Protein AF-A0A355EWR1-F1 (afdb_monomer_lite)

Sequence (100 aa):
MIRRSWWISSAGIRRPSPGSRNRGDQERAVKLLGHFLRIEVVSTDFEWAIRQALALRLSHNVDMMDCLIAASAHRLALPLFTRNLKHFQPMLGRLAHKPY

pLDDT: mean 76.36, std 18.92, range [32.56, 93.88]

Foldseek 3Di:
DDPQDADEDADDDDDDDPDDDDPPVVVVVVVVCVSHDYDYQDPQLLVQLVVCCVVPCVPQVADSVNSSRLSVCQVVVAADADPCCSRNCVRNPPSDDHPD

Structure (mmCIF, N/CA/C/O backbone):
data_AF-A0A355EWR1-F1
#
_entry.id   AF-A0A355EWR1-F1
#
loop_
_atom_site.group_PDB
_atom_site.id
_atom_site.type_symbol
_atom_site.label_atom_id
_atom_site.label_alt_id
_atom_site.label_comp_id
_atom_site.label_asym_id
_atom_site.label_entity_id
_atom_site.label_seq_id
_atom_site.pdbx_PDB_ins_code
_atom_site.Cartn_x
_atom_site.Cartn_y
_atom_site.Cartn_z
_atom_site.occupancy
_atom_site.B_iso_or_equiv
_atom_site.auth_seq_id
_atom_site.auth_comp_id
_atom_site.auth_asym_id
_atom_site.auth_atom_id
_atom_site.pdbx_PDB_model_num
ATOM 1 N N . MET A 1 1 ? -22.064 -12.273 2.646 1.00 33.53 1 MET A N 1
ATOM 2 C CA . MET A 1 1 ? -20.623 -12.200 2.308 1.00 33.53 1 MET A CA 1
ATOM 3 C C . MET A 1 1 ? -20.221 -10.725 2.266 1.00 33.53 1 MET A C 1
ATOM 5 O O . MET A 1 1 ? -20.501 -10.048 1.288 1.00 33.53 1 MET A O 1
ATOM 9 N N . ILE A 1 2 ? -19.711 -10.174 3.373 1.00 32.56 2 ILE A N 1
ATOM 10 C CA . ILE A 1 2 ? -19.495 -8.724 3.537 1.00 32.56 2 ILE A CA 1
ATOM 11 C C . ILE A 1 2 ? -18.112 -8.370 2.977 1.00 32.56 2 ILE A C 1
ATOM 13 O O . ILE A 1 2 ? -17.094 -8.643 3.609 1.00 32.56 2 ILE A O 1
ATOM 17 N N . ARG A 1 3 ? -18.064 -7.773 1.781 1.00 34.81 3 ARG A N 1
ATOM 18 C CA . ARG A 1 3 ? -16.838 -7.189 1.217 1.00 34.81 3 ARG A CA 1
ATOM 19 C C . ARG A 1 3 ? -16.532 -5.886 1.959 1.00 34.81 3 ARG A C 1
ATOM 21 O O . ARG A 1 3 ? -17.042 -4.832 1.597 1.00 34.81 3 ARG A O 1
ATOM 28 N N . ARG A 1 4 ? -15.732 -5.955 3.026 1.00 36.81 4 ARG A N 1
ATOM 29 C CA . ARG A 1 4 ? -15.153 -4.757 3.649 1.00 36.81 4 ARG A CA 1
ATOM 30 C C . ARG A 1 4 ? -14.059 -4.233 2.720 1.00 36.81 4 ARG A C 1
ATOM 32 O O . ARG A 1 4 ? -13.009 -4.852 2.591 1.00 36.81 4 ARG A O 1
ATOM 39 N N . SER A 1 5 ? -14.352 -3.151 2.008 1.00 37.78 5 SER A N 1
ATOM 40 C CA . SER A 1 5 ? -13.363 -2.393 1.244 1.00 37.78 5 SER A CA 1
ATOM 41 C C . SER A 1 5 ? -12.572 -1.516 2.216 1.00 37.78 5 SER A C 1
ATOM 43 O O . SER A 1 5 ? -13.164 -0.806 3.023 1.00 37.78 5 SER A O 1
ATOM 45 N N . TRP A 1 6 ? -11.246 -1.592 2.160 1.00 42.31 6 TRP A N 1
ATOM 46 C CA . TRP A 1 6 ? -10.328 -0.863 3.037 1.00 42.31 6 TRP A CA 1
ATOM 47 C C . TRP A 1 6 ? -9.688 0.274 2.229 1.00 42.31 6 TRP A C 1
ATOM 49 O O . TRP A 1 6 ? -9.247 0.040 1.105 1.00 42.31 6 TRP A O 1
ATOM 59 N N . TRP A 1 7 ? -9.671 1.497 2.764 1.00 40.12 7 TRP A N 1
ATOM 60 C CA . TRP A 1 7 ? -9.032 2.663 2.140 1.00 40.12 7 TRP A CA 1
ATOM 61 C C . TRP A 1 7 ? -7.842 3.104 2.998 1.00 40.12 7 TRP A C 1
ATOM 63 O O . TRP A 1 7 ? -7.979 3.310 4.202 1.00 40.12 7 TRP A O 1
ATOM 73 N N . ILE A 1 8 ? -6.671 3.253 2.380 1.00 44.75 8 ILE A N 1
ATOM 74 C CA . ILE A 1 8 ? -5.455 3.770 3.021 1.00 44.75 8 ILE A CA 1
ATOM 75 C C . ILE A 1 8 ? -5.386 5.268 2.708 1.00 44.75 8 ILE A C 1
ATOM 77 O O . ILE A 1 8 ? -5.456 5.655 1.544 1.00 44.75 8 ILE A O 1
ATOM 81 N N . SER A 1 9 ? -5.280 6.114 3.736 1.00 40.62 9 SER A N 1
ATOM 82 C CA . SER A 1 9 ? -5.212 7.573 3.593 1.00 40.62 9 SER A CA 1
ATOM 83 C C . SER A 1 9 ? -3.930 8.079 4.250 1.00 40.62 9 SER A C 1
ATOM 85 O O . SER A 1 9 ? -3.829 8.082 5.471 1.00 40.62 9 SER A O 1
ATOM 87 N N . SER A 1 10 ? -2.954 8.513 3.450 1.00 40.28 10 SER A N 1
ATOM 88 C CA . SER A 1 10 ? -1.626 8.964 3.902 1.00 40.28 10 SER A CA 1
ATOM 89 C C . SER A 1 10 ? -1.520 10.469 4.195 1.00 40.28 10 SER A C 1
ATOM 91 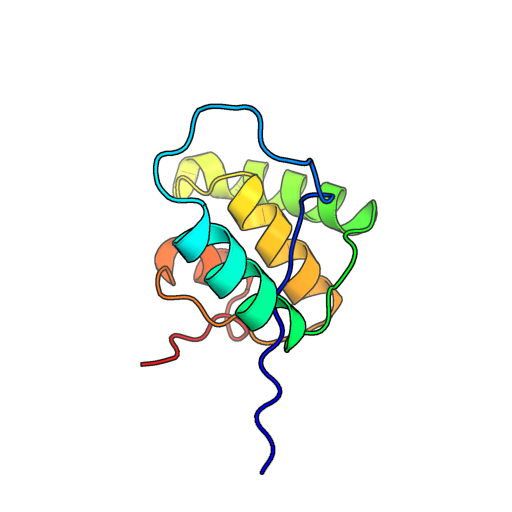O O . SER A 1 10 ? -0.421 11.010 4.263 1.00 40.28 10 SER A O 1
ATOM 93 N N . ALA A 1 11 ? -2.630 11.180 4.400 1.00 41.00 11 ALA A N 1
ATOM 94 C CA . ALA A 1 11 ? -2.589 12.611 4.691 1.00 41.00 11 ALA A CA 1
ATOM 95 C C . ALA A 1 11 ? -3.546 12.983 5.823 1.00 41.00 11 ALA A C 1
ATOM 97 O O . ALA A 1 11 ? -4.758 12.770 5.735 1.00 41.00 11 ALA A O 1
ATOM 98 N N . GLY A 1 12 ? -2.984 13.567 6.884 1.00 43.22 12 GLY A N 1
ATOM 99 C CA . GLY A 1 12 ? -3.743 14.216 7.942 1.00 43.22 12 GLY A CA 1
ATOM 100 C C . GLY A 1 12 ? -4.723 15.238 7.366 1.00 43.22 12 GLY A C 1
ATOM 101 O O . GLY A 1 12 ? -4.443 15.908 6.371 1.00 43.22 12 GLY A O 1
ATOM 102 N N . ILE A 1 13 ? -5.885 15.346 8.009 1.00 48.12 13 ILE A N 1
ATOM 103 C CA . ILE A 1 13 ? -6.929 16.328 7.712 1.00 48.12 13 ILE A CA 1
ATOM 104 C C . ILE A 1 13 ? -6.314 17.735 7.785 1.00 48.12 13 ILE A C 1
ATOM 106 O O . ILE A 1 13 ? -6.214 18.3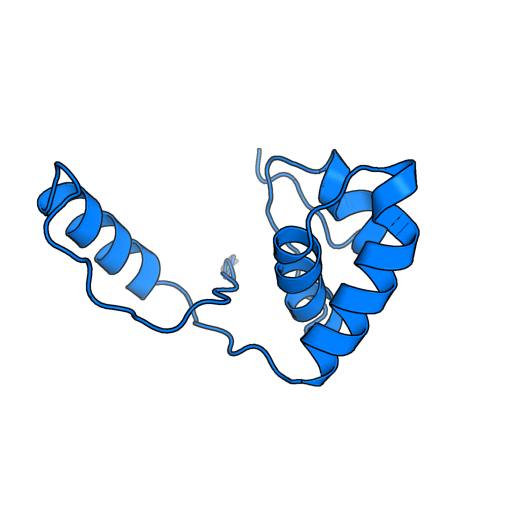38 8.851 1.00 48.12 13 ILE A O 1
ATOM 110 N N . ARG A 1 14 ? -5.882 18.274 6.642 1.00 39.50 14 ARG A N 1
ATOM 111 C CA . ARG A 1 14 ? -5.578 19.695 6.478 1.00 39.50 14 ARG A CA 1
ATOM 112 C C . ARG A 1 14 ? -6.829 20.346 5.901 1.00 39.50 14 ARG A C 1
ATOM 114 O O . ARG A 1 14 ? -7.253 20.007 4.799 1.00 39.50 14 ARG A O 1
ATOM 121 N N . ARG A 1 15 ? -7.442 21.253 6.672 1.00 38.22 15 ARG A N 1
ATOM 122 C CA . ARG A 1 15 ? -8.570 22.077 6.208 1.00 38.22 15 ARG A CA 1
ATOM 123 C C . ARG A 1 15 ? -8.186 22.787 4.896 1.00 38.22 15 ARG A C 1
ATOM 125 O O . ARG A 1 15 ? -7.050 23.255 4.797 1.00 38.22 15 ARG A O 1
ATOM 132 N N . PRO A 1 16 ? -9.089 22.883 3.907 1.00 46.56 16 PRO A N 1
ATOM 133 C CA . PRO A 1 16 ? -8.762 23.496 2.626 1.00 46.56 16 PRO A CA 1
ATOM 134 C C . PRO A 1 16 ? -8.544 25.011 2.760 1.00 46.56 16 PRO A C 1
ATOM 136 O O . PRO A 1 16 ? -9.286 25.703 3.459 1.00 46.56 16 PRO A O 1
ATOM 139 N N . SER A 1 17 ? -7.524 25.510 2.058 1.00 42.53 17 SER A N 1
ATOM 140 C CA . SER A 1 17 ? -7.334 26.925 1.733 1.00 42.53 17 SER A CA 1
ATOM 141 C C . SER A 1 17 ? -8.421 27.398 0.748 1.00 42.53 17 SER A C 1
ATOM 143 O O . SER A 1 17 ? -8.975 26.581 -0.001 1.00 42.53 17 SER A O 1
ATOM 145 N N . PRO A 1 18 ? -8.765 28.699 0.729 1.00 39.81 18 PRO A N 1
ATOM 146 C CA . P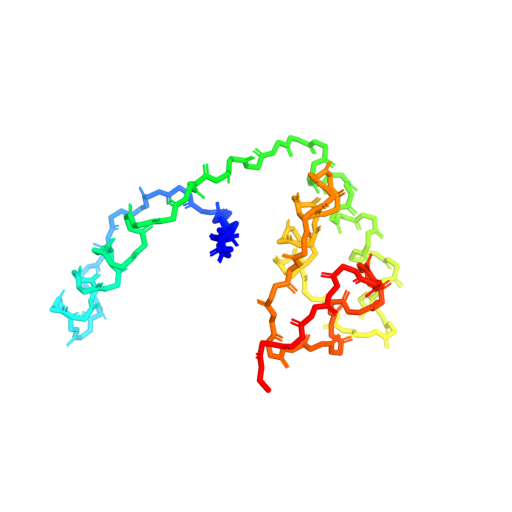RO A 1 18 ? -9.841 29.228 -0.104 1.00 39.81 18 PRO A CA 1
ATOM 147 C C . PRO A 1 18 ? -9.400 29.263 -1.574 1.00 39.81 18 PRO A C 1
ATOM 149 O O . PRO A 1 18 ? -8.855 30.253 -2.046 1.00 39.81 18 PRO A O 1
ATOM 152 N N . GLY A 1 19 ? -9.588 28.161 -2.302 1.00 46.16 19 GLY A N 1
ATOM 153 C CA . GLY A 1 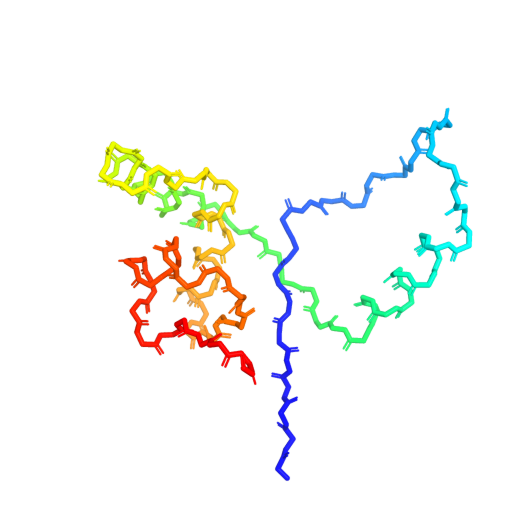19 ? -9.168 28.096 -3.707 1.00 46.16 19 GLY A CA 1
ATOM 154 C C . GLY A 1 19 ? -9.743 26.967 -4.562 1.00 46.16 19 GLY A C 1
ATOM 155 O O . GLY A 1 19 ? -9.385 26.875 -5.731 1.00 46.16 19 GLY A O 1
ATOM 156 N N . SER A 1 20 ? -10.632 26.110 -4.048 1.00 46.50 20 SER A N 1
ATOM 157 C CA . SER A 1 20 ? -11.197 24.993 -4.827 1.00 46.50 20 SER A CA 1
ATOM 158 C C . SER A 1 20 ? -12.714 25.127 -5.004 1.00 46.50 20 SER A C 1
ATOM 160 O O . SER A 1 20 ? -13.468 25.323 -4.056 1.00 46.50 20 SER A O 1
ATOM 162 N N . ARG A 1 21 ? -13.146 25.074 -6.268 1.00 53.69 21 ARG A N 1
ATOM 163 C CA . ARG A 1 21 ? -14.414 25.599 -6.808 1.00 53.69 21 ARG A CA 1
ATOM 164 C C . ARG A 1 21 ? -15.701 24.832 -6.463 1.00 53.69 21 ARG A C 1
ATOM 166 O O . ARG A 1 21 ? -16.718 25.122 -7.077 1.00 53.69 21 ARG A O 1
ATOM 173 N N . ASN A 1 22 ? -15.725 23.889 -5.518 1.00 65.88 22 ASN A N 1
ATOM 174 C CA . ASN A 1 22 ? -16.995 23.231 -5.181 1.00 65.88 22 ASN A CA 1
ATOM 175 C C . ASN A 1 22 ? -17.024 22.631 -3.770 1.00 65.88 22 ASN A C 1
ATOM 177 O O . ASN A 1 22 ? -16.669 21.474 -3.541 1.00 65.88 22 ASN A O 1
ATOM 181 N N . ARG A 1 23 ? -17.489 23.437 -2.811 1.00 66.00 23 ARG A N 1
ATOM 182 C CA . ARG A 1 23 ? -17.649 23.068 -1.393 1.00 66.00 23 ARG A CA 1
ATOM 183 C C . ARG A 1 23 ? -18.541 21.827 -1.218 1.00 66.00 23 ARG A C 1
ATOM 185 O O . ARG A 1 23 ? -18.237 20.958 -0.407 1.00 66.00 23 ARG A O 1
ATOM 192 N N . GLY A 1 24 ? -19.582 21.706 -2.047 1.00 75.12 24 GLY A N 1
ATOM 193 C CA . GLY A 1 24 ? -20.524 20.584 -2.011 1.00 75.12 24 GLY A CA 1
ATOM 194 C C . GLY A 1 24 ? -19.919 19.239 -2.428 1.00 75.12 24 GLY A C 1
ATOM 195 O O . GLY A 1 24 ? -20.253 18.214 -1.838 1.00 75.12 24 GLY A O 1
ATOM 196 N N . ASP A 1 25 ? -18.994 19.217 -3.391 1.00 74.50 25 ASP A N 1
ATOM 197 C CA . ASP A 1 25 ? -18.349 17.964 -3.812 1.00 74.50 25 ASP A CA 1
ATOM 198 C C . ASP A 1 25 ? -17.319 17.479 -2.786 1.00 74.50 25 ASP A C 1
ATOM 200 O O . ASP A 1 25 ? -17.192 16.276 -2.558 1.00 74.50 25 ASP A O 1
ATOM 204 N N . GLN A 1 26 ? -16.650 18.405 -2.091 1.00 72.94 26 GLN A N 1
ATOM 205 C CA . GLN A 1 26 ? -15.776 18.064 -0.966 1.00 72.94 26 GLN A CA 1
ATOM 206 C C . GLN A 1 26 ? -16.563 17.459 0.201 1.00 72.94 26 GLN A C 1
ATOM 208 O O . GLN A 1 26 ? -16.153 16.438 0.746 1.00 72.94 26 GLN A O 1
ATOM 213 N N . GLU A 1 27 ? -17.718 18.026 0.556 1.00 81.38 27 GLU A N 1
ATOM 214 C CA . GLU A 1 27 ? -18.570 17.476 1.619 1.00 81.38 27 GLU A CA 1
ATOM 215 C C . GLU A 1 27 ? -19.105 16.079 1.278 1.00 81.38 27 GLU A C 1
ATOM 217 O O . GLU A 1 27 ? -19.128 15.196 2.139 1.00 81.38 27 GLU A O 1
ATOM 222 N N . ARG A 1 28 ? -19.488 15.844 0.016 1.00 80.25 28 ARG A N 1
ATOM 223 C CA . ARG A 1 28 ? -19.893 14.512 -0.465 1.00 80.25 28 ARG A CA 1
ATOM 224 C C . ARG A 1 28 ? -18.750 13.505 -0.363 1.00 80.25 28 ARG A C 1
ATOM 226 O O . ARG A 1 28 ? -18.967 12.397 0.124 1.00 80.25 28 ARG A O 1
ATOM 233 N N . ALA A 1 29 ? -17.540 13.892 -0.770 1.00 77.94 29 ALA A N 1
ATOM 234 C CA . ALA A 1 29 ? -16.362 13.036 -0.670 1.00 77.94 29 ALA A CA 1
ATOM 235 C C . ALA A 1 29 ? -16.026 12.701 0.792 1.00 77.94 29 ALA A C 1
ATOM 237 O O . ALA A 1 29 ? -15.786 11.541 1.111 1.00 77.94 29 ALA A O 1
ATOM 238 N N . VAL A 1 30 ? -16.083 13.680 1.700 1.00 81.75 30 VAL A N 1
ATOM 239 C CA . VAL A 1 30 ? -15.837 13.459 3.136 1.00 81.75 30 VAL A CA 1
ATOM 240 C C . VAL A 1 30 ? -16.873 12.510 3.744 1.00 81.75 30 VAL A C 1
ATOM 242 O O . VAL A 1 30 ? -16.495 11.596 4.476 1.00 81.75 30 VAL A O 1
ATOM 245 N N . LYS A 1 31 ? -18.163 12.667 3.413 1.00 85.50 31 LYS A N 1
ATOM 246 C CA . LYS A 1 31 ? -19.212 11.735 3.863 1.00 85.50 31 LYS A CA 1
ATOM 247 C C . LYS A 1 31 ? -18.966 10.314 3.357 1.00 85.50 31 LYS A C 1
ATOM 249 O O . LYS A 1 31 ? -19.063 9.376 4.140 1.00 85.50 31 LYS A O 1
ATOM 254 N N . LEU A 1 32 ? -18.596 10.160 2.083 1.00 84.81 32 LEU A N 1
ATOM 255 C CA . LEU A 1 32 ? -18.266 8.857 1.505 1.00 84.81 32 LEU A CA 1
ATOM 256 C C . LEU A 1 32 ? -17.071 8.209 2.221 1.00 84.81 32 LEU A C 1
ATOM 258 O O . LEU A 1 32 ? -17.130 7.033 2.574 1.00 84.81 32 LEU A O 1
ATOM 262 N N . LEU A 1 33 ? -16.012 8.983 2.473 1.00 82.69 33 LEU A N 1
ATOM 263 C CA . LEU A 1 33 ? -14.813 8.517 3.174 1.00 82.69 33 LEU A CA 1
ATOM 264 C C . LEU A 1 33 ? -15.101 8.091 4.622 1.00 82.69 33 LEU A C 1
ATOM 266 O O . LEU A 1 33 ? -14.435 7.192 5.126 1.00 82.69 33 LEU A O 1
ATOM 270 N N . GLY A 1 34 ? -16.124 8.665 5.265 1.00 83.56 34 GLY A N 1
ATOM 271 C CA . GLY A 1 34 ? -16.557 8.291 6.616 1.00 83.56 34 GLY A CA 1
ATOM 272 C C . GLY A 1 34 ? -17.061 6.849 6.760 1.00 83.56 34 GLY A C 1
ATOM 273 O O . GLY A 1 34 ? -17.123 6.339 7.875 1.00 83.56 34 GLY A O 1
ATOM 274 N N . HIS A 1 35 ? -17.385 6.165 5.658 1.00 86.69 35 HIS A N 1
ATOM 275 C CA . HIS A 1 35 ? -17.777 4.751 5.677 1.00 86.69 35 HIS A CA 1
ATOM 276 C C . HIS A 1 35 ? -16.590 3.779 5.704 1.00 86.69 35 HIS A C 1
ATOM 278 O O . HIS A 1 35 ? -16.790 2.577 5.894 1.00 86.69 35 HIS A O 1
ATOM 284 N N . PHE A 1 36 ? -15.367 4.269 5.501 1.00 83.69 36 PHE A N 1
ATOM 285 C CA . PHE A 1 36 ? -14.168 3.443 5.439 1.00 83.69 36 PHE A CA 1
ATOM 286 C C . PHE A 1 36 ? -13.362 3.556 6.728 1.00 83.69 36 PHE A C 1
ATOM 288 O O . PHE A 1 36 ? -13.265 4.623 7.336 1.00 83.69 36 PHE A O 1
ATOM 295 N N . LEU A 1 37 ? -12.738 2.449 7.136 1.00 85.12 37 LEU A N 1
ATOM 296 C CA . LEU A 1 37 ? -11.784 2.497 8.236 1.00 85.12 37 LEU A CA 1
ATOM 297 C C . LEU A 1 37 ? -10.532 3.246 7.780 1.00 85.12 37 LEU A C 1
ATOM 299 O O . LEU A 1 37 ? -9.899 2.847 6.802 1.00 85.12 37 LEU A O 1
ATOM 303 N N . ARG A 1 38 ? -10.157 4.293 8.519 1.00 83.31 38 ARG A N 1
ATOM 304 C CA . ARG A 1 38 ? -8.889 4.986 8.306 1.00 83.31 38 ARG A CA 1
ATOM 305 C C . ARG A 1 38 ? -7.754 4.187 8.934 1.00 83.31 38 ARG A C 1
ATOM 307 O O . ARG A 1 38 ? -7.801 3.853 10.114 1.00 83.31 38 ARG A O 1
ATOM 314 N N . ILE A 1 39 ? -6.736 3.912 8.132 1.00 86.06 39 ILE A N 1
ATOM 315 C CA . ILE A 1 39 ? -5.516 3.231 8.556 1.00 86.06 39 ILE A CA 1
ATOM 316 C C . ILE A 1 39 ? -4.416 4.282 8.640 1.00 86.06 39 ILE A C 1
ATOM 318 O O . ILE A 1 39 ? -4.137 4.954 7.648 1.00 86.06 39 ILE A O 1
ATOM 322 N N . GLU A 1 40 ? -3.817 4.427 9.819 1.00 86.81 40 GLU A N 1
ATOM 323 C CA . GLU A 1 40 ? -2.667 5.308 10.015 1.00 86.81 40 GLU A CA 1
ATOM 324 C C . GLU A 1 40 ? -1.397 4.644 9.465 1.00 86.81 40 GLU A C 1
ATOM 326 O O . GLU A 1 40 ? -1.156 3.443 9.653 1.00 86.81 40 GLU A O 1
ATOM 331 N N . VAL A 1 41 ? -0.588 5.446 8.777 1.00 86.75 41 VAL A N 1
ATOM 332 C CA . VAL A 1 41 ? 0.747 5.061 8.309 1.00 86.75 41 VAL A CA 1
ATOM 333 C C . VAL A 1 41 ? 1.729 5.093 9.473 1.00 86.75 41 VAL A C 1
ATOM 335 O O . VAL A 1 41 ? 1.715 6.010 10.292 1.00 86.75 41 VAL A O 1
ATOM 338 N N . VAL A 1 42 ? 2.601 4.091 9.532 1.00 90.31 42 VAL A N 1
ATOM 339 C CA . VAL A 1 42 ? 3.656 3.977 10.550 1.00 90.31 42 VAL A CA 1
ATOM 340 C C . VAL A 1 42 ? 5.036 4.139 9.917 1.00 90.31 42 VAL A C 1
ATOM 342 O O . VAL A 1 42 ? 5.184 4.012 8.705 1.00 90.31 42 VAL A O 1
ATOM 345 N N . SER A 1 43 ? 6.068 4.397 10.721 1.00 90.94 43 SER A N 1
ATOM 346 C CA . SER A 1 43 ? 7.446 4.599 10.235 1.00 90.94 43 SER A CA 1
ATOM 347 C C . SER A 1 43 ? 7.953 3.458 9.344 1.00 90.94 43 SER A C 1
ATOM 349 O O . SER A 1 43 ? 8.594 3.711 8.326 1.00 90.94 43 SER A O 1
ATOM 351 N N . THR A 1 44 ? 7.597 2.211 9.657 1.00 91.31 44 THR A N 1
ATOM 352 C CA . THR A 1 44 ? 7.985 1.036 8.863 1.00 91.31 44 THR A CA 1
ATOM 353 C C . THR A 1 44 ? 7.369 1.021 7.460 1.00 91.31 44 THR A C 1
ATOM 355 O O . THR A 1 44 ? 7.975 0.474 6.535 1.00 91.31 44 THR A O 1
ATOM 358 N N . ASP A 1 45 ? 6.211 1.665 7.267 1.00 91.38 45 ASP A N 1
ATOM 359 C CA . ASP A 1 45 ? 5.594 1.822 5.946 1.00 91.38 45 ASP A CA 1
ATOM 360 C C . ASP A 1 45 ? 6.446 2.757 5.070 1.00 91.38 45 ASP A C 1
ATOM 362 O O . ASP A 1 45 ? 6.652 2.484 3.888 1.00 91.38 45 ASP A O 1
ATOM 366 N N . PHE A 1 46 ? 7.015 3.819 5.653 1.00 91.56 46 PHE A N 1
ATOM 367 C CA . PHE A 1 46 ? 7.904 4.738 4.938 1.00 91.56 46 PHE A CA 1
ATOM 368 C C . PHE A 1 46 ? 9.210 4.064 4.516 1.00 91.56 46 PHE A C 1
ATOM 370 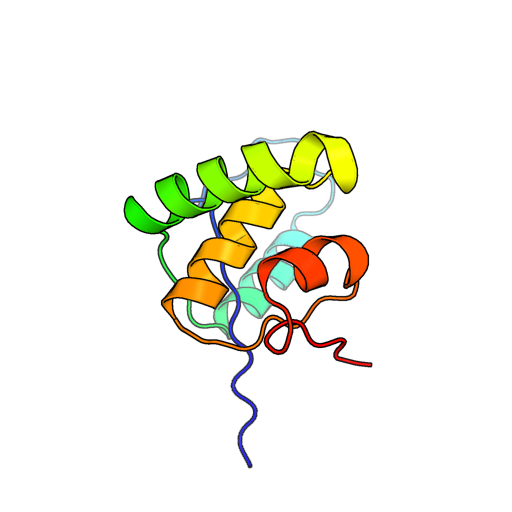O O . PHE A 1 46 ? 9.627 4.203 3.368 1.00 91.56 46 PHE A O 1
ATOM 377 N N . GLU A 1 47 ? 9.842 3.293 5.402 1.00 93.88 47 GLU A N 1
ATOM 378 C CA . GLU A 1 47 ? 11.074 2.560 5.074 1.00 93.88 47 GLU A CA 1
ATOM 379 C C . GLU A 1 47 ? 10.859 1.545 3.946 1.00 93.88 47 GLU A C 1
ATOM 381 O O . GLU A 1 47 ? 11.707 1.373 3.066 1.00 93.88 47 GLU A O 1
ATOM 386 N N . TRP A 1 48 ? 9.714 0.861 3.947 1.00 93.69 48 TRP A N 1
ATOM 387 C CA . TRP A 1 48 ? 9.348 -0.038 2.857 1.00 93.69 48 TRP A CA 1
ATOM 388 C C . TRP A 1 48 ? 9.085 0.735 1.561 1.00 93.69 48 TRP A C 1
ATOM 390 O O . TRP A 1 48 ? 9.625 0.367 0.517 1.00 93.69 48 TRP A O 1
ATOM 400 N N . ALA A 1 49 ? 8.333 1.837 1.626 1.00 92.19 49 ALA A N 1
ATOM 401 C CA . ALA A 1 49 ? 8.022 2.665 0.465 1.00 92.19 49 ALA A CA 1
ATOM 402 C C . ALA A 1 49 ? 9.283 3.236 -0.196 1.00 92.19 49 ALA A C 1
ATOM 404 O O . ALA A 1 49 ? 9.408 3.182 -1.418 1.00 92.19 49 ALA A O 1
ATOM 405 N N . ILE A 1 50 ? 10.250 3.708 0.598 1.00 92.25 50 ILE A N 1
ATOM 406 C CA . ILE A 1 50 ? 11.536 4.214 0.102 1.00 92.25 50 ILE A CA 1
ATOM 407 C C . ILE A 1 50 ? 12.295 3.114 -0.643 1.00 92.25 50 ILE A C 1
ATOM 409 O O . ILE A 1 50 ? 12.777 3.351 -1.750 1.00 92.25 50 ILE A O 1
ATOM 413 N N . ARG A 1 51 ? 12.368 1.899 -0.083 1.00 92.25 51 ARG A N 1
ATOM 414 C CA . ARG A 1 51 ? 13.034 0.765 -0.744 1.00 92.25 51 ARG A CA 1
ATOM 415 C C . ARG A 1 51 ? 12.382 0.417 -2.080 1.00 92.25 51 ARG A C 1
ATOM 417 O O . ARG A 1 51 ? 13.093 0.235 -3.065 1.00 92.25 51 ARG A O 1
ATOM 424 N N . GLN A 1 52 ? 11.051 0.379 -2.135 1.00 91.00 52 GLN A N 1
ATOM 425 C CA . GLN A 1 52 ? 10.338 0.081 -3.380 1.00 91.00 52 GLN A CA 1
ATOM 426 C C . GLN A 1 52 ? 10.452 1.204 -4.405 1.00 91.00 52 GLN A C 1
ATOM 428 O O . GLN A 1 52 ? 10.662 0.933 -5.584 1.00 91.00 52 GLN A O 1
ATOM 433 N N . ALA A 1 53 ? 10.386 2.462 -3.968 1.00 88.62 53 ALA A N 1
ATOM 434 C CA . ALA A 1 53 ? 10.604 3.603 -4.843 1.00 88.62 53 ALA A CA 1
ATOM 435 C C . ALA A 1 53 ? 12.014 3.557 -5.447 1.00 88.62 53 ALA A C 1
ATOM 437 O O . ALA A 1 53 ? 12.159 3.694 -6.654 1.00 88.62 53 ALA A O 1
ATOM 438 N N . LEU A 1 54 ? 13.056 3.286 -4.658 1.00 89.25 54 LEU A N 1
ATOM 439 C CA . LEU A 1 54 ? 14.418 3.156 -5.190 1.00 89.25 54 LEU A CA 1
ATOM 440 C C . LEU A 1 54 ? 14.548 2.000 -6.194 1.00 89.25 54 LEU A C 1
ATOM 442 O O . LEU A 1 54 ? 15.205 2.163 -7.219 1.00 89.25 54 LEU A O 1
ATOM 446 N N . ALA A 1 55 ? 13.890 0.866 -5.940 1.00 88.25 55 ALA A N 1
ATOM 447 C CA . ALA A 1 55 ? 13.943 -0.300 -6.820 1.00 88.25 55 ALA A CA 1
ATOM 448 C C . ALA A 1 55 ? 13.131 -0.134 -8.121 1.00 88.25 55 ALA A C 1
ATOM 450 O O . ALA A 1 55 ? 13.537 -0.629 -9.172 1.00 88.25 55 ALA A O 1
ATOM 451 N N . LEU A 1 56 ? 11.979 0.544 -8.071 1.00 85.94 56 LEU A N 1
ATOM 452 C CA . LEU A 1 56 ? 10.993 0.556 -9.160 1.00 85.94 56 LEU A CA 1
ATOM 453 C C . LEU A 1 56 ? 10.849 1.904 -9.868 1.00 85.94 56 LEU A C 1
ATOM 455 O O . LEU A 1 56 ? 10.244 1.952 -10.939 1.00 85.94 56 LEU A O 1
ATOM 459 N N . ARG A 1 57 ? 11.417 2.991 -9.337 1.00 81.12 57 ARG A N 1
ATOM 460 C CA . ARG A 1 57 ? 11.329 4.322 -9.959 1.00 81.12 57 ARG A CA 1
ATOM 461 C C . ARG A 1 57 ? 11.961 4.360 -11.346 1.00 81.12 57 ARG A C 1
ATOM 463 O O . ARG A 1 57 ? 11.389 4.967 -12.240 1.00 81.12 57 ARG A O 1
ATOM 470 N N . LEU A 1 58 ? 13.096 3.690 -11.549 1.00 77.94 58 LEU A N 1
ATOM 471 C CA . LEU A 1 58 ? 13.774 3.676 -12.852 1.00 77.94 58 LEU A CA 1
ATOM 472 C C . LEU A 1 58 ? 13.116 2.723 -13.860 1.00 77.94 58 LEU A C 1
ATOM 474 O O . LEU A 1 58 ? 13.115 3.007 -15.052 1.00 77.94 58 LEU A O 1
ATOM 478 N N . SER A 1 59 ? 12.531 1.621 -13.389 1.00 80.62 59 SER A N 1
ATOM 479 C CA . SER A 1 59 ? 11.993 0.573 -14.269 1.00 80.62 59 SER A CA 1
ATOM 480 C C . SER A 1 59 ? 10.506 0.748 -14.585 1.00 80.62 59 SER A C 1
ATOM 482 O O . SER A 1 59 ? 10.062 0.425 -15.681 1.00 80.62 59 SER A O 1
ATOM 484 N N . HIS A 1 60 ? 9.724 1.239 -13.622 1.00 78.56 60 HIS A N 1
ATOM 485 C CA . HIS A 1 60 ? 8.260 1.287 -13.691 1.00 78.56 60 HIS A CA 1
ATOM 486 C C . HIS A 1 60 ? 7.690 2.687 -13.410 1.00 78.56 60 HIS A C 1
ATOM 488 O O . HIS A 1 60 ? 6.472 2.841 -13.384 1.00 78.56 60 HIS A O 1
ATOM 494 N N . ASN A 1 61 ? 8.554 3.695 -13.212 1.00 83.19 61 ASN A N 1
ATOM 495 C CA . ASN A 1 61 ? 8.185 5.091 -12.942 1.00 83.19 61 ASN A CA 1
ATOM 496 C C . ASN A 1 61 ? 7.132 5.245 -11.827 1.00 83.19 61 ASN A C 1
ATOM 498 O O . ASN A 1 61 ? 6.212 6.056 -11.924 1.00 83.19 61 ASN A O 1
ATOM 502 N N . VAL A 1 62 ? 7.250 4.419 -10.782 1.00 84.19 62 VAL A N 1
ATOM 503 C CA . VAL A 1 62 ? 6.332 4.422 -9.637 1.00 84.19 62 VAL A CA 1
ATOM 504 C C . VAL A 1 62 ? 6.628 5.627 -8.744 1.00 84.19 62 VAL A C 1
ATOM 506 O O . VAL A 1 62 ? 7.789 5.898 -8.425 1.00 84.19 62 VAL A O 1
ATOM 509 N N . ASP A 1 63 ? 5.576 6.338 -8.333 1.00 85.88 63 ASP A N 1
ATOM 510 C CA . ASP A 1 63 ? 5.681 7.489 -7.436 1.00 85.88 63 ASP A CA 1
ATOM 511 C C . ASP A 1 63 ? 5.799 7.050 -5.963 1.00 85.88 63 ASP A C 1
ATOM 513 O O . ASP A 1 63 ? 5.286 6.009 -5.549 1.00 85.88 63 ASP A O 1
ATOM 517 N N . MET A 1 64 ? 6.437 7.873 -5.133 1.00 85.12 64 MET A N 1
ATOM 518 C CA . MET A 1 64 ? 6.599 7.633 -3.697 1.00 85.12 64 MET A CA 1
ATOM 519 C C . MET A 1 64 ? 5.248 7.486 -2.984 1.00 85.12 64 MET A C 1
ATOM 521 O O . MET A 1 64 ? 5.117 6.679 -2.064 1.00 85.12 64 MET A O 1
ATOM 525 N N . MET A 1 65 ? 4.227 8.234 -3.414 1.00 85.75 65 MET A N 1
ATOM 526 C CA . MET A 1 65 ? 2.885 8.142 -2.830 1.00 85.75 65 MET A CA 1
ATOM 527 C C . MET A 1 65 ? 2.210 6.804 -3.155 1.00 85.75 65 MET A C 1
ATOM 529 O O . MET A 1 65 ? 1.576 6.219 -2.275 1.00 85.75 65 MET A O 1
ATOM 533 N N . ASP A 1 66 ? 2.407 6.278 -4.369 1.00 87.50 66 ASP A N 1
ATOM 534 C CA . ASP A 1 66 ? 1.943 4.939 -4.748 1.00 87.50 66 ASP A CA 1
ATOM 535 C C . ASP A 1 66 ? 2.655 3.871 -3.901 1.00 87.50 66 ASP A C 1
ATOM 537 O O . ASP A 1 66 ? 2.008 2.972 -3.358 1.00 87.50 66 ASP A O 1
ATOM 541 N N . CYS A 1 67 ? 3.971 4.006 -3.701 1.00 89.88 67 CYS A N 1
ATOM 542 C CA . CYS A 1 67 ? 4.736 3.120 -2.821 1.00 89.88 67 CYS A CA 1
ATOM 543 C C . CYS A 1 67 ? 4.242 3.164 -1.368 1.00 89.88 67 CYS A C 1
ATOM 545 O O . CYS A 1 67 ? 4.176 2.122 -0.721 1.00 89.88 67 CYS A O 1
ATOM 547 N N . LEU A 1 68 ? 3.860 4.335 -0.850 1.00 90.12 68 LEU A N 1
ATOM 548 C CA . LEU A 1 68 ? 3.358 4.476 0.520 1.00 90.12 68 LEU A CA 1
ATOM 549 C C . LEU A 1 68 ? 1.968 3.847 0.697 1.00 90.12 68 LEU A C 1
ATOM 551 O O . LEU A 1 68 ? 1.716 3.180 1.699 1.00 90.12 68 LEU A O 1
ATOM 555 N N . ILE A 1 69 ? 1.084 3.992 -0.294 1.00 89.31 69 ILE A N 1
ATOM 556 C CA . ILE A 1 69 ? -0.212 3.296 -0.312 1.00 89.31 69 ILE A CA 1
ATOM 557 C C . ILE A 1 69 ? 0.008 1.778 -0.373 1.00 89.31 69 ILE A C 1
ATOM 559 O O . ILE A 1 69 ? -0.647 1.021 0.345 1.00 89.31 69 ILE A O 1
ATOM 563 N N . ALA A 1 70 ? 0.955 1.322 -1.196 1.00 90.44 70 ALA A N 1
ATOM 564 C CA . ALA A 1 70 ? 1.308 -0.089 -1.281 1.00 90.44 70 ALA A CA 1
ATOM 565 C C . ALA A 1 70 ? 1.918 -0.618 0.027 1.00 90.44 70 ALA A C 1
ATOM 567 O O . ALA A 1 70 ? 1.619 -1.743 0.418 1.00 90.44 70 ALA A O 1
ATOM 568 N N . ALA A 1 71 ? 2.703 0.189 0.743 1.00 92.62 71 ALA A N 1
ATOM 569 C CA . ALA A 1 71 ? 3.348 -0.203 1.992 1.00 92.62 71 ALA A CA 1
ATOM 570 C C . ALA A 1 71 ? 2.336 -0.625 3.062 1.00 92.62 71 ALA A C 1
ATOM 572 O O . ALA A 1 71 ? 2.446 -1.717 3.624 1.00 92.62 71 ALA A O 1
ATOM 573 N N . SER A 1 72 ? 1.297 0.184 3.289 1.00 90.75 72 SER A N 1
ATOM 574 C CA . SER A 1 72 ? 0.274 -0.154 4.281 1.00 90.75 72 SER A CA 1
ATOM 575 C C . SER A 1 72 ? -0.554 -1.378 3.861 1.00 90.75 72 SER A C 1
ATOM 577 O O . SER A 1 72 ? -0.919 -2.185 4.715 1.00 90.75 72 SER A O 1
ATOM 579 N N . ALA A 1 73 ? -0.805 -1.570 2.558 1.00 90.81 73 ALA A N 1
ATOM 580 C CA . ALA A 1 73 ? -1.468 -2.774 2.046 1.00 90.81 73 ALA A CA 1
ATOM 581 C C . ALA A 1 73 ? -0.599 -4.031 2.231 1.00 90.81 73 ALA A C 1
ATOM 583 O O . ALA A 1 73 ? -1.104 -5.070 2.655 1.00 90.81 73 ALA A O 1
ATOM 584 N N . HIS A 1 74 ? 0.709 -3.919 1.981 1.00 91.94 74 HIS A N 1
ATOM 585 C CA . HIS A 1 74 ? 1.687 -4.984 2.182 1.00 91.94 74 HIS A CA 1
ATOM 586 C C . HIS A 1 74 ? 1.801 -5.370 3.662 1.00 91.94 74 HIS A C 1
ATOM 588 O O . HIS A 1 74 ? 1.697 -6.546 4.000 1.00 91.94 74 HIS A O 1
ATOM 594 N N . ARG A 1 75 ? 1.959 -4.389 4.562 1.00 92.06 75 ARG A N 1
ATOM 595 C CA . ARG A 1 75 ? 2.071 -4.620 6.012 1.00 92.06 75 ARG A CA 1
ATOM 596 C C . ARG A 1 75 ? 0.835 -5.301 6.592 1.00 92.06 75 ARG A C 1
ATOM 598 O O . ARG A 1 75 ? 0.964 -6.162 7.455 1.00 92.06 75 ARG A O 1
ATOM 605 N N . LEU A 1 76 ? -0.354 -4.901 6.147 1.00 88.94 76 LEU A N 1
ATOM 606 C CA . LEU A 1 76 ? -1.616 -5.458 6.635 1.00 88.94 76 LEU A CA 1
ATOM 607 C C . LEU A 1 76 ? -2.067 -6.708 5.871 1.00 88.94 76 LEU A C 1
ATOM 609 O O . LEU A 1 76 ? -3.098 -7.280 6.219 1.00 88.94 76 LEU A O 1
ATOM 613 N N . ALA A 1 77 ? -1.319 -7.121 4.841 1.00 90.56 77 ALA A N 1
ATOM 614 C CA . ALA A 1 77 ? -1.675 -8.207 3.930 1.00 90.56 77 ALA A CA 1
ATOM 615 C C . ALA A 1 77 ? -3.100 -8.064 3.353 1.00 90.56 77 ALA A C 1
ATOM 617 O O . ALA A 1 77 ? -3.833 -9.043 3.201 1.00 90.56 77 ALA A O 1
ATOM 618 N N . LEU A 1 78 ? -3.504 -6.827 3.045 1.00 89.50 78 LEU A N 1
ATOM 619 C CA . LEU A 1 78 ? -4.836 -6.516 2.534 1.00 89.50 78 LEU A CA 1
ATOM 620 C C . LEU A 1 78 ? -4.826 -6.359 1.009 1.00 89.50 78 LEU A C 1
ATOM 622 O O . LEU A 1 78 ? -3.881 -5.793 0.452 1.00 89.50 78 LEU A O 1
ATOM 626 N N . PRO A 1 79 ? -5.893 -6.802 0.320 1.00 89.69 79 PRO A N 1
ATOM 627 C CA . PRO A 1 79 ? -6.028 -6.578 -1.108 1.00 89.69 79 PRO A CA 1
ATOM 628 C C . PRO A 1 79 ? -6.208 -5.083 -1.398 1.00 89.69 79 PRO A C 1
ATOM 630 O O . PRO A 1 79 ? -7.123 -4.440 -0.875 1.00 89.69 79 PRO A O 1
ATOM 633 N N . LEU A 1 80 ? -5.362 -4.541 -2.270 1.00 88.31 80 LEU A N 1
ATOM 634 C CA . LEU A 1 80 ? -5.479 -3.183 -2.778 1.00 88.31 80 LEU A CA 1
ATOM 635 C C . LEU A 1 80 ? -6.315 -3.191 -4.056 1.00 88.31 80 LEU A C 1
ATOM 637 O O . LEU A 1 80 ? -5.913 -3.746 -5.082 1.00 88.31 80 LEU A O 1
ATOM 641 N N . PHE A 1 81 ? -7.469 -2.530 -4.003 1.00 88.75 81 PHE A N 1
ATOM 642 C CA . PHE A 1 81 ? -8.314 -2.343 -5.174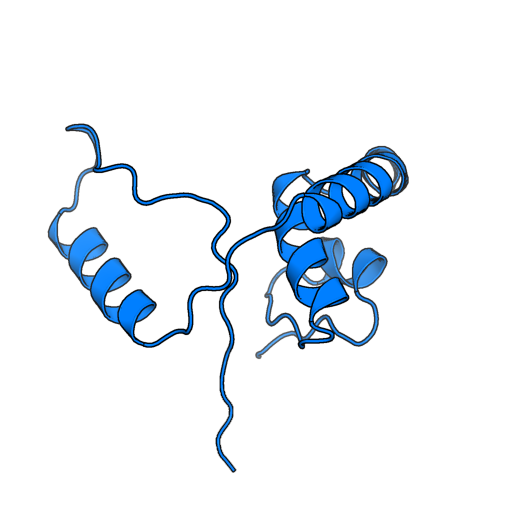 1.00 88.75 81 PHE A CA 1
ATOM 643 C C . PHE A 1 81 ? -7.925 -1.065 -5.906 1.00 88.75 81 PHE A C 1
ATOM 645 O O . PHE A 1 81 ? -8.124 0.036 -5.401 1.00 88.75 81 PHE A O 1
ATOM 652 N N . THR A 1 82 ? -7.389 -1.207 -7.115 1.00 86.31 82 THR A N 1
ATOM 653 C CA . THR A 1 82 ? -6.946 -0.072 -7.928 1.00 86.31 82 THR A CA 1
ATOM 654 C C . THR A 1 82 ? -7.243 -0.299 -9.402 1.00 86.31 82 THR A C 1
ATOM 656 O O . THR A 1 82 ? -7.313 -1.428 -9.886 1.00 86.31 82 THR A O 1
ATOM 659 N N . ARG A 1 83 ? -7.422 0.795 -10.144 1.00 85.44 83 ARG A N 1
ATOM 660 C CA . ARG A 1 83 ? -7.503 0.748 -11.611 1.00 85.44 83 ARG A CA 1
ATOM 661 C C . ARG A 1 83 ? -6.115 0.721 -12.248 1.00 85.44 83 ARG A C 1
ATOM 663 O O . ARG A 1 83 ? -5.981 0.223 -13.361 1.00 85.44 83 ARG A O 1
ATOM 670 N N . ASN A 1 84 ? -5.094 1.228 -11.554 1.00 83.44 84 ASN A N 1
ATOM 671 C CA . ASN A 1 84 ? -3.735 1.317 -12.076 1.00 83.44 84 ASN A CA 1
ATOM 672 C C . ASN A 1 84 ? -2.888 0.108 -11.657 1.00 83.44 84 ASN A C 1
ATOM 674 O O . ASN A 1 84 ? -1.943 0.227 -10.885 1.00 83.44 84 ASN A O 1
ATOM 678 N N . LEU A 1 85 ? -3.221 -1.078 -12.166 1.00 84.25 85 LEU A N 1
ATOM 679 C CA . LEU A 1 85 ? -2.473 -2.290 -11.819 1.00 84.25 85 LEU A CA 1
ATOM 680 C C . LEU A 1 85 ? -0.990 -2.218 -12.206 1.00 84.25 85 LEU A C 1
ATOM 682 O O . LEU A 1 85 ? -0.169 -2.806 -11.516 1.00 84.25 85 LEU A O 1
ATOM 686 N N . LYS A 1 86 ? -0.625 -1.465 -13.251 1.00 84.25 86 LYS A N 1
ATOM 687 C CA . LYS A 1 86 ? 0.761 -1.393 -13.740 1.00 84.25 86 LYS A CA 1
ATOM 688 C C . LYS A 1 86 ? 1.747 -0.923 -12.669 1.00 84.25 86 LYS A C 1
ATOM 690 O O . LYS A 1 86 ? 2.863 -1.422 -12.629 1.00 84.25 86 LYS A O 1
ATOM 695 N N . HIS A 1 87 ? 1.333 0.007 -11.808 1.00 82.50 87 HIS A N 1
ATOM 696 C CA . HIS A 1 87 ? 2.200 0.535 -10.750 1.00 82.50 87 HIS A CA 1
ATOM 697 C C . HIS A 1 87 ? 2.213 -0.390 -9.530 1.00 82.50 87 HIS A C 1
ATOM 699 O O . HIS A 1 87 ? 3.260 -0.632 -8.940 1.00 82.50 87 HIS A O 1
ATOM 705 N N . PHE A 1 88 ? 1.055 -0.945 -9.162 1.00 85.62 88 PHE A N 1
ATOM 706 C CA . PHE A 1 88 ? 0.897 -1.689 -7.909 1.00 85.62 88 PHE A CA 1
ATOM 707 C C . PHE A 1 88 ? 1.218 -3.182 -8.019 1.00 85.62 88 PHE A C 1
ATOM 709 O O . PHE A 1 88 ? 1.612 -3.794 -7.030 1.00 85.62 88 PHE A O 1
ATOM 716 N N . GLN A 1 89 ? 1.089 -3.784 -9.198 1.00 87.56 89 GLN A N 1
ATOM 717 C CA . GLN A 1 89 ? 1.332 -5.210 -9.406 1.00 87.56 89 GLN A CA 1
ATOM 718 C C . GLN A 1 89 ? 2.804 -5.617 -9.197 1.00 87.56 89 GLN A C 1
ATOM 720 O O . GLN A 1 89 ? 3.015 -6.647 -8.559 1.00 87.56 89 GLN A O 1
ATOM 725 N N . PRO A 1 90 ? 3.821 -4.826 -9.603 1.00 86.25 90 PRO A N 1
ATOM 726 C CA . PRO A 1 90 ? 5.217 -5.111 -9.256 1.00 86.25 90 PRO A CA 1
ATOM 727 C C . PRO A 1 90 ? 5.502 -5.073 -7.747 1.00 86.25 90 PRO A C 1
ATOM 729 O O . PRO A 1 90 ? 6.379 -5.786 -7.274 1.00 86.25 90 PRO A O 1
ATOM 732 N N . MET A 1 91 ? 4.757 -4.262 -6.987 1.00 86.94 91 MET A N 1
ATOM 733 C CA . MET A 1 91 ? 4.962 -4.074 -5.544 1.00 86.94 91 MET A CA 1
ATOM 734 C C . MET A 1 91 ? 4.198 -5.085 -4.681 1.00 86.94 91 MET A C 1
ATOM 736 O O . MET A 1 91 ? 4.700 -5.553 -3.664 1.00 86.94 91 MET A O 1
ATOM 740 N N . LEU A 1 92 ? 2.955 -5.381 -5.062 1.00 87.06 92 LEU A N 1
ATOM 741 C CA . LEU A 1 92 ? 1.989 -6.128 -4.253 1.00 87.06 92 LEU A CA 1
ATOM 742 C C . LEU A 1 92 ? 1.638 -7.500 -4.837 1.00 87.06 92 LEU A C 1
ATOM 744 O O . LEU A 1 92 ? 1.004 -8.315 -4.162 1.00 87.06 92 LEU A O 1
ATOM 748 N N . GLY A 1 93 ? 2.014 -7.765 -6.090 1.00 87.88 93 GLY A N 1
ATOM 749 C CA . GLY A 1 93 ? 1.734 -9.017 -6.781 1.00 87.88 93 GLY A CA 1
ATOM 750 C C . GLY A 1 93 ? 0.254 -9.389 -6.714 1.00 87.88 93 GLY A C 1
ATOM 751 O O . GLY A 1 93 ? -0.604 -8.701 -7.264 1.00 87.88 93 GLY A O 1
ATOM 752 N N . ARG A 1 94 ? -0.041 -10.485 -6.004 1.00 86.88 94 ARG A N 1
ATOM 753 C CA . ARG A 1 94 ? -1.392 -11.055 -5.866 1.00 86.88 94 ARG A CA 1
ATOM 754 C C . ARG A 1 94 ? -2.344 -10.215 -5.016 1.00 86.88 94 ARG A C 1
ATOM 756 O O . ARG A 1 94 ? -3.534 -10.482 -5.071 1.00 86.88 94 ARG A O 1
ATOM 763 N N . LEU A 1 95 ? -1.848 -9.243 -4.248 1.00 88.00 95 LEU A N 1
ATOM 764 C CA . LEU A 1 95 ? -2.691 -8.349 -3.448 1.00 88.00 95 LEU A CA 1
ATOM 765 C C . LEU A 1 95 ? -3.265 -7.189 -4.278 1.00 88.00 95 LEU A C 1
ATOM 767 O O . LEU A 1 95 ? -4.202 -6.535 -3.829 1.00 88.00 95 LEU A O 1
ATOM 771 N N . ALA A 1 96 ? -2.742 -6.915 -5.477 1.00 89.31 96 ALA A N 1
ATOM 772 C CA . ALA A 1 96 ? -3.287 -5.882 -6.353 1.00 89.31 96 ALA A CA 1
ATOM 773 C C . ALA A 1 96 ? -4.445 -6.444 -7.191 1.00 89.31 96 ALA A C 1
ATOM 775 O O . ALA A 1 96 ? -4.251 -7.319 -8.037 1.00 89.31 96 ALA A O 1
ATOM 776 N N . HIS A 1 97 ? -5.652 -5.913 -6.992 1.00 86.94 97 HIS A N 1
ATOM 777 C CA . HIS A 1 97 ? -6.850 -6.345 -7.708 1.00 86.94 97 HIS A CA 1
ATOM 778 C C . HIS A 1 97 ? -7.518 -5.186 -8.440 1.00 86.94 97 HIS A C 1
ATOM 780 O O . HIS A 1 97 ? -7.694 -4.094 -7.899 1.00 86.94 97 HIS A O 1
ATOM 786 N N . LYS A 1 98 ? -7.966 -5.445 -9.670 1.00 86.25 98 LYS A N 1
ATOM 787 C CA . LYS A 1 98 ? -8.842 -4.522 -10.387 1.00 86.25 98 LYS A CA 1
ATOM 788 C C . LYS A 1 98 ? -10.289 -4.830 -9.996 1.00 86.25 98 LYS A C 1
ATOM 790 O O . LYS A 1 98 ? -10.702 -5.979 -10.137 1.00 86.25 98 LYS A O 1
ATOM 795 N N . PRO A 1 99 ? -11.056 -3.856 -9.482 1.00 76.19 99 PRO A N 1
ATOM 796 C CA . PRO A 1 99 ? -12.408 -4.125 -9.003 1.00 76.19 99 PRO A CA 1
ATOM 797 C C . PRO A 1 99 ? -13.414 -4.437 -10.127 1.00 76.19 99 PRO A C 1
ATOM 799 O O . PRO A 1 99 ? -14.397 -5.112 -9.834 1.00 76.19 99 PRO A O 1
ATOM 802 N N . TYR A 1 100 ? -13.160 -3.990 -11.372 1.00 69.00 100 TYR A N 1
ATOM 803 C CA . TYR A 1 100 ? -13.997 -4.210 -12.566 1.00 69.00 100 TYR A CA 1
ATOM 804 C C . TYR A 1 100 ? -13.164 -4.203 -13.854 1.00 69.00 100 TYR A C 1
ATOM 806 O O . TYR A 1 100 ? -12.264 -3.334 -13.982 1.00 69.00 100 TYR A O 1
#

Secondary structure (DSSP, 8-state):
------EE--S---PPPS--S-HHHHHHHHHHHTTSPEE---HHHHHHHHHHHHHHHHHH---HHHHHHHHHHHHTTPPEE-S-HHHHHHHHGGGEE---

Radius of gyration: 15.08 Å; chains: 1; bounding box: 35×41×25 Å